Protein AF-A0A392RIJ4-F1 (afdb_monomer)

Secondary structure (DSSP, 8-state):
-HHHHHHHHHHHHHHHHHHHHTSHHHHHHHHHTT--HHHHHHHHHHHHHHHT-

Organism: NCBI:txid97028

pLDDT: mean 90.95, std 7.17, range [62.53, 96.31]

Mean predicted aligned error: 3.99 Å

Sequence (53 aa):
MATIVGEALLSASVKLLLQKTVSGEFVDFFRSMKLDVPLLEKLKITLLSLEAV

Solvent-accessible surface area (backbone atoms only — not comparable to full-atom values): 3055 Å² total; per-residue (Å²): 114,70,66,61,54,51,51,54,52,50,52,52,48,44,52,52,47,54,59,42,63,74,30,67,68,44,48,51,51,43,48,74,70,70,54,58,71,69,57,55,50,50,51,52,53,52,47,53,61,57,66,75,102

Structure (mmCIF, N/CA/C/O backbone):
data_AF-A0A392RIJ4-F1
#
_entry.id   AF-A0A392RIJ4-F1
#
loop_
_atom_site.group_PDB
_atom_site.id
_atom_site.type_symbol
_atom_site.label_atom_id
_atom_site.label_alt_id
_atom_site.label_comp_id
_atom_site.label_asym_id
_atom_site.label_entity_id
_atom_site.label_seq_id
_atom_site.pdbx_PDB_ins_code
_atom_site.Cartn_x
_atom_site.Cartn_y
_atom_site.Cartn_z
_atom_site.occupancy
_atom_site.B_iso_or_equiv
_atom_site.auth_seq_id
_atom_site.auth_comp_id
_atom_site.auth_asym_id
_atom_site.auth_atom_id
_atom_site.pdbx_PDB_model_num
ATOM 1 N N . MET A 1 1 ? 22.618 -2.915 -16.295 1.00 62.53 1 MET A N 1
ATOM 2 C CA . MET A 1 1 ? 22.086 -3.851 -15.275 1.00 62.53 1 MET A CA 1
ATOM 3 C C . MET A 1 1 ? 21.366 -3.137 -14.128 1.00 62.53 1 MET A C 1
ATOM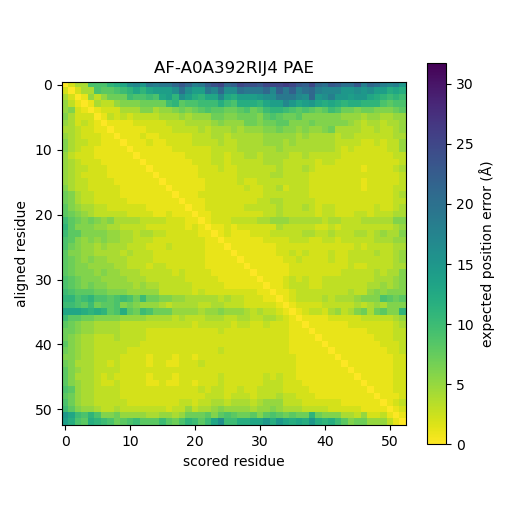 5 O O . MET A 1 1 ? 20.230 -3.492 -13.862 1.00 62.53 1 MET A O 1
ATOM 9 N N . ALA A 1 2 ? 21.961 -2.117 -13.488 1.00 66.31 2 ALA A N 1
ATOM 10 C CA . ALA A 1 2 ? 21.344 -1.412 -12.349 1.00 66.31 2 ALA A CA 1
ATOM 11 C C . ALA A 1 2 ? 19.975 -0.757 -12.652 1.00 66.31 2 ALA A C 1
ATOM 13 O O . ALA A 1 2 ? 19.098 -0.785 -11.798 1.00 66.31 2 ALA A O 1
ATOM 14 N N . THR A 1 3 ? 19.762 -0.246 -13.873 1.00 72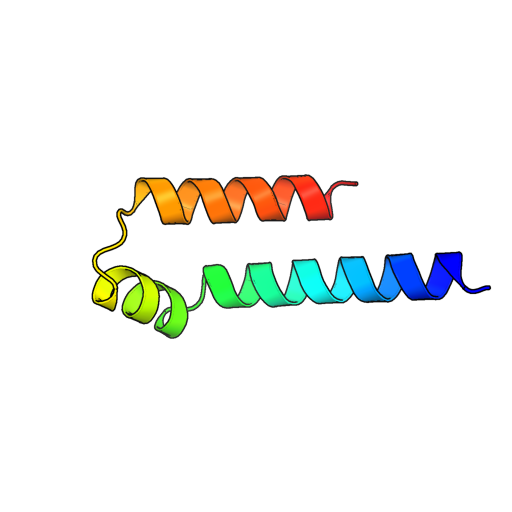.25 3 THR A N 1
ATOM 15 C CA . THR A 1 3 ? 18.474 0.354 -14.283 1.00 72.25 3 THR A CA 1
ATOM 16 C C . THR A 1 3 ? 17.316 -0.653 -14.267 1.00 72.25 3 THR A C 1
ATOM 18 O O . THR A 1 3 ? 16.233 -0.326 -13.808 1.00 72.25 3 THR A O 1
ATOM 21 N N . ILE A 1 4 ? 17.568 -1.907 -14.668 1.00 80.81 4 ILE A N 1
ATOM 22 C CA . ILE A 1 4 ? 16.544 -2.964 -14.737 1.00 80.81 4 ILE A CA 1
ATOM 23 C C . ILE A 1 4 ? 16.111 -3.379 -13.327 1.00 80.81 4 ILE A C 1
ATOM 25 O O . ILE A 1 4 ? 14.931 -3.584 -13.062 1.00 80.81 4 ILE A O 1
ATOM 29 N N . VAL A 1 5 ? 17.072 -3.474 -12.402 1.00 88.69 5 VAL A N 1
ATOM 30 C CA . VAL A 1 5 ? 16.787 -3.760 -10.990 1.00 88.69 5 VAL A CA 1
ATOM 31 C C . VAL A 1 5 ? 16.033 -2.599 -10.342 1.00 88.69 5 VAL A C 1
ATOM 33 O O . VAL A 1 5 ? 15.097 -2.843 -9.589 1.00 88.69 5 VAL A O 1
ATOM 36 N N . GLY A 1 6 ? 16.412 -1.354 -10.650 1.00 86.62 6 GLY A N 1
ATOM 37 C CA . GLY A 1 6 ? 15.732 -0.160 -10.148 1.00 86.62 6 GLY A CA 1
ATOM 38 C C . GLY A 1 6 ? 14.265 -0.101 -10.569 1.00 86.62 6 GLY A C 1
ATOM 39 O O . GLY A 1 6 ? 13.401 0.067 -9.714 1.00 86.62 6 GLY A O 1
ATOM 40 N N . GLU A 1 7 ? 13.975 -0.316 -11.852 1.00 87.38 7 GLU A N 1
ATOM 41 C CA . GLU A 1 7 ? 12.600 -0.318 -12.369 1.00 87.38 7 GLU A CA 1
ATOM 42 C C . GLU A 1 7 ? 11.766 -1.475 -11.815 1.00 87.38 7 GLU A C 1
ATOM 44 O O . GLU A 1 7 ? 10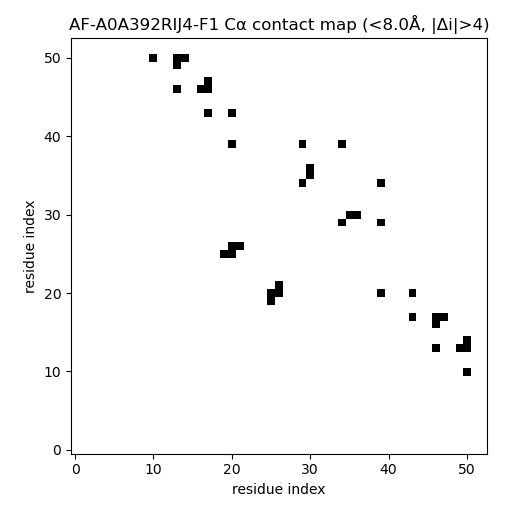.642 -1.264 -11.362 1.00 87.38 7 GLU A O 1
ATOM 49 N N . ALA A 1 8 ? 12.325 -2.687 -11.756 1.00 90.69 8 ALA A N 1
ATOM 50 C CA . ALA A 1 8 ? 11.627 -3.838 -11.186 1.00 90.69 8 ALA A CA 1
ATOM 51 C C . ALA A 1 8 ? 11.311 -3.644 -9.692 1.00 90.69 8 ALA A C 1
ATOM 53 O O . ALA A 1 8 ? 10.202 -3.943 -9.246 1.00 90.69 8 ALA A O 1
ATOM 54 N N . LEU A 1 9 ? 12.267 -3.113 -8.921 1.00 93.19 9 LEU A N 1
ATOM 55 C CA . LEU A 1 9 ? 12.074 -2.789 -7.508 1.00 93.19 9 LEU A CA 1
ATOM 56 C C . LEU A 1 9 ? 10.998 -1.710 -7.333 1.00 93.19 9 LEU A C 1
ATOM 58 O O . LEU A 1 9 ? 10.124 -1.852 -6.473 1.00 93.19 9 LEU A O 1
ATOM 62 N N . LEU A 1 10 ? 11.048 -0.648 -8.141 1.00 92.12 10 LEU A N 1
ATOM 63 C CA . LEU A 1 10 ? 10.084 0.446 -8.078 1.00 92.12 10 LEU A CA 1
ATOM 64 C C . LEU A 1 10 ? 8.672 -0.061 -8.395 1.00 92.12 10 LEU A C 1
ATOM 66 O O . LEU A 1 10 ? 7.764 0.133 -7.590 1.00 92.12 10 LEU A O 1
ATOM 70 N N . SER A 1 11 ? 8.502 -0.786 -9.503 1.00 92.12 11 SER A N 1
ATOM 71 C CA . SER A 1 11 ? 7.212 -1.342 -9.926 1.00 92.12 11 SER A CA 1
ATOM 72 C C . SER A 1 11 ? 6.630 -2.295 -8.875 1.00 92.12 11 SER A C 1
ATOM 74 O O . SER A 1 11 ? 5.469 -2.160 -8.480 1.00 92.12 11 SER A O 1
ATOM 76 N N . ALA A 1 12 ? 7.449 -3.196 -8.318 1.00 94.12 12 ALA A N 1
ATOM 77 C CA . ALA A 1 12 ? 7.026 -4.086 -7.236 1.00 94.12 12 ALA A CA 1
ATOM 78 C C . ALA A 1 12 ? 6.593 -3.313 -5.978 1.00 94.12 12 ALA A C 1
ATOM 80 O O . ALA A 1 12 ? 5.593 -3.661 -5.346 1.00 94.12 12 ALA A O 1
ATOM 81 N N . SER A 1 13 ? 7.314 -2.243 -5.636 1.00 94.75 13 SER A N 1
ATOM 82 C CA . SER A 1 13 ? 6.996 -1.391 -4.486 1.00 94.75 13 SER A CA 1
ATOM 83 C C . SER A 1 13 ? 5.673 -0.650 -4.685 1.00 94.75 13 SER A C 1
ATOM 85 O O . SER A 1 13 ? 4.824 -0.676 -3.795 1.00 94.75 13 SER A O 1
ATOM 87 N N . VAL A 1 14 ? 5.450 -0.048 -5.858 1.00 95.44 14 VAL A N 1
ATOM 88 C CA . VAL A 1 14 ? 4.192 0.644 -6.193 1.00 95.44 14 VAL A CA 1
ATOM 89 C C . VAL A 1 14 ? 3.019 -0.327 -6.155 1.00 95.44 14 VAL A C 1
ATOM 91 O O . VAL A 1 14 ? 1.998 -0.031 -5.535 1.00 95.44 14 VAL A O 1
ATOM 94 N N . LYS A 1 15 ? 3.185 -1.524 -6.724 1.00 94.44 15 LYS A N 1
ATOM 95 C CA . LYS A 1 15 ? 2.158 -2.569 -6.708 1.00 94.44 15 LYS A CA 1
ATOM 96 C C . LYS A 1 15 ? 1.788 -3.000 -5.294 1.00 94.44 15 LYS A C 1
ATOM 98 O O . LYS A 1 15 ? 0.608 -3.124 -4.968 1.00 94.44 15 LYS A O 1
ATOM 103 N N . LEU A 1 16 ? 2.792 -3.195 -4.440 1.00 95.75 16 LEU A N 1
ATOM 104 C CA . LEU A 1 16 ? 2.593 -3.549 -3.037 1.00 95.75 16 LEU A CA 1
ATOM 105 C C . LEU A 1 16 ? 1.860 -2.440 -2.272 1.00 95.75 16 LEU A C 1
ATOM 107 O O . LEU A 1 16 ? 0.949 -2.729 -1.495 1.00 95.75 16 LEU A O 1
ATOM 111 N N . LEU A 1 17 ? 2.231 -1.178 -2.504 1.00 95.12 17 LEU A N 1
ATOM 112 C CA . LEU A 1 17 ? 1.549 -0.027 -1.915 1.00 95.12 17 LEU A CA 1
ATOM 113 C C . LEU A 1 17 ? 0.094 0.048 -2.380 1.00 95.12 17 LEU A C 1
ATOM 115 O O . L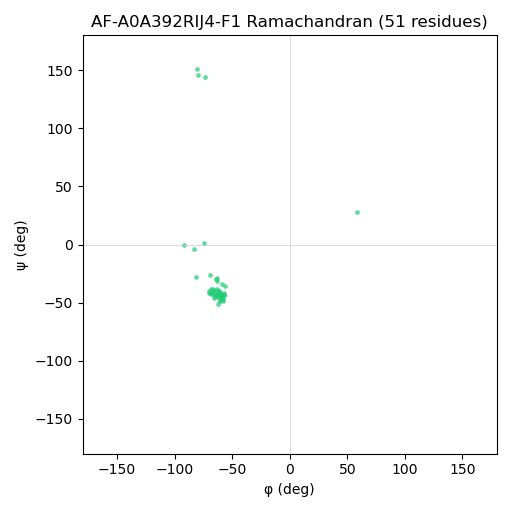EU A 1 17 ? -0.782 0.212 -1.540 1.00 95.12 17 LEU A O 1
ATOM 119 N N . LEU A 1 18 ? -0.184 -0.170 -3.668 1.00 95.00 18 LEU A N 1
ATOM 120 C CA . LEU A 1 18 ? -1.543 -0.169 -4.215 1.00 95.00 18 LEU A CA 1
ATOM 121 C C . LEU A 1 18 ? -2.446 -1.204 -3.527 1.00 95.00 18 LEU A C 1
ATOM 123 O O . LEU A 1 18 ? -3.564 -0.887 -3.123 1.00 95.00 18 LEU A O 1
ATOM 127 N N . GLN A 1 19 ? -1.937 -2.430 -3.361 1.00 95.25 19 GLN A N 1
ATOM 128 C CA . GLN A 1 19 ? -2.632 -3.520 -2.664 1.00 95.25 19 GLN A CA 1
ATOM 129 C C . GLN A 1 19 ? -2.901 -3.172 -1.198 1.00 95.25 19 GLN A C 1
ATOM 131 O O . GLN A 1 19 ? -3.982 -3.447 -0.680 1.00 95.25 19 GLN A O 1
ATOM 136 N N . LYS A 1 20 ? -1.937 -2.525 -0.532 1.00 95.25 20 LYS A N 1
ATOM 137 C CA . LYS A 1 20 ? -2.102 -2.054 0.845 1.00 95.25 20 LYS A CA 1
ATOM 138 C C . LYS A 1 20 ? -3.099 -0.911 0.953 1.00 95.25 20 LYS A C 1
ATOM 140 O O . LYS A 1 20 ? -3.917 -0.941 1.854 1.00 95.25 20 LYS A O 1
ATOM 145 N N . THR A 1 21 ? -3.089 0.063 0.049 1.00 93.62 21 THR A N 1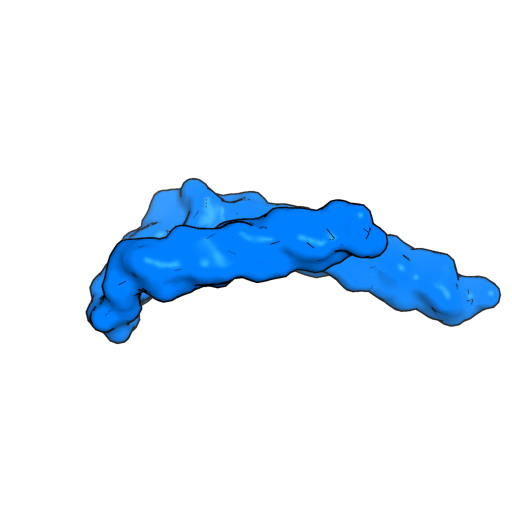
ATOM 146 C CA . THR A 1 21 ? -3.968 1.241 0.132 1.00 93.62 21 THR A CA 1
ATOM 147 C C . THR A 1 21 ? -5.453 0.887 0.038 1.00 93.62 21 THR A C 1
ATOM 149 O O . THR A 1 21 ? -6.284 1.591 0.605 1.00 93.62 21 THR A O 1
ATOM 152 N N . VAL A 1 22 ? -5.799 -0.206 -0.648 1.00 89.31 22 VAL A N 1
ATOM 153 C CA . VAL A 1 22 ? -7.181 -0.711 -0.730 1.00 89.31 22 VAL A CA 1
ATOM 154 C C . VAL A 1 22 ? -7.520 -1.743 0.352 1.00 89.31 22 VAL A C 1
ATOM 156 O O . VAL A 1 22 ? -8.648 -2.234 0.380 1.00 89.31 22 VAL A O 1
ATOM 159 N N . SER A 1 23 ? -6.573 -2.092 1.230 1.00 95.12 23 SER A N 1
ATOM 160 C CA . SER A 1 23 ? -6.827 -3.029 2.324 1.00 95.12 23 SER A CA 1
ATOM 161 C C . SER A 1 23 ? -7.672 -2.369 3.417 1.00 95.12 23 SER A C 1
ATOM 163 O O . SER A 1 23 ? -7.509 -1.187 3.719 1.00 95.12 23 SER A O 1
ATOM 165 N N . GLY A 1 24 ? -8.566 -3.144 4.041 1.00 93.25 24 GLY A N 1
ATOM 166 C CA . GLY A 1 24 ? -9.399 -2.646 5.141 1.00 93.25 24 GLY A CA 1
ATOM 167 C C . GLY A 1 24 ? -8.566 -2.091 6.301 1.00 93.25 24 GLY A C 1
ATOM 168 O O . GLY A 1 24 ? -8.831 -0.990 6.766 1.00 93.25 24 GLY A O 1
ATOM 169 N N . GLU A 1 25 ? -7.490 -2.790 6.678 1.00 94.88 25 GLU A N 1
ATOM 170 C CA . GLU A 1 25 ? -6.560 -2.359 7.733 1.00 94.88 25 GLU A CA 1
ATOM 171 C C . GLU A 1 25 ? -5.948 -0.983 7.442 1.00 94.88 25 GLU A C 1
ATOM 173 O O . GLU A 1 25 ? -5.876 -0.132 8.327 1.00 94.88 25 GLU A O 1
ATOM 178 N N . PHE A 1 26 ? -5.532 -0.736 6.197 1.00 94.19 26 PHE A N 1
ATOM 179 C CA . PHE A 1 26 ? -4.964 0.554 5.831 1.00 94.19 26 PHE A CA 1
ATOM 180 C C . PHE A 1 26 ? -6.021 1.654 5.830 1.00 94.19 26 PHE A C 1
ATOM 182 O O . PHE A 1 26 ? -5.753 2.744 6.323 1.00 94.19 26 PHE A O 1
ATOM 189 N N . VAL A 1 27 ? -7.221 1.383 5.309 1.00 92.44 27 VAL A N 1
ATOM 190 C CA . VAL A 1 27 ? -8.343 2.337 5.324 1.00 92.44 27 VAL A CA 1
ATOM 191 C C . VAL A 1 27 ? -8.710 2.715 6.762 1.00 92.44 27 VAL A C 1
ATOM 193 O O . VAL A 1 27 ? -8.911 3.894 7.062 1.00 92.44 27 VAL A O 1
ATOM 196 N N . ASP A 1 28 ? -8.752 1.733 7.660 1.00 93.88 28 ASP A N 1
ATOM 197 C CA . ASP A 1 28 ? -9.055 1.939 9.075 1.00 93.88 28 ASP A CA 1
ATOM 198 C C . ASP A 1 28 ? -7.933 2.702 9.788 1.00 93.88 28 ASP A C 1
ATOM 200 O O . ASP A 1 28 ? -8.209 3.655 10.521 1.00 93.88 28 ASP A O 1
ATOM 204 N N . PHE A 1 29 ? -6.668 2.372 9.510 1.00 93.62 29 PHE A N 1
ATOM 205 C CA . PHE A 1 29 ? -5.509 3.134 9.979 1.00 93.62 29 PHE A CA 1
ATOM 206 C C . PHE A 1 29 ? -5.570 4.592 9.508 1.00 93.62 29 PHE A C 1
ATOM 208 O O . PHE A 1 29 ? -5.465 5.516 10.316 1.00 93.62 29 PHE A O 1
ATOM 215 N N . PHE A 1 30 ? -5.821 4.814 8.220 1.00 93.69 30 PHE A N 1
ATOM 216 C CA . PHE A 1 30 ? -5.914 6.140 7.617 1.00 93.69 30 PHE A CA 1
ATOM 217 C C . PHE A 1 30 ? -7.020 6.980 8.272 1.00 93.69 30 PHE A C 1
ATOM 219 O O . PHE A 1 30 ? -6.805 8.139 8.633 1.00 93.69 30 PHE A O 1
ATOM 226 N N . ARG A 1 31 ? -8.187 6.370 8.525 1.00 90.25 31 ARG A N 1
ATOM 227 C CA . ARG A 1 31 ? -9.297 7.005 9.248 1.00 90.25 31 ARG A CA 1
ATOM 228 C C . ARG A 1 31 ? -8.955 7.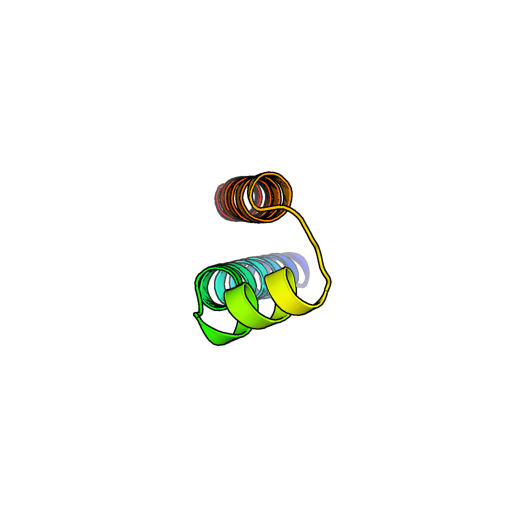268 10.719 1.00 90.25 31 ARG A C 1
ATOM 230 O O . ARG A 1 31 ? -9.329 8.317 11.241 1.00 90.25 31 ARG A O 1
ATOM 237 N N . SER A 1 32 ? -8.230 6.365 11.385 1.00 94.75 32 SER A N 1
ATOM 238 C CA . SER A 1 32 ? -7.786 6.542 12.780 1.00 94.75 32 SER A CA 1
ATOM 239 C C . SER A 1 32 ? -6.831 7.728 12.949 1.00 94.75 32 SER A C 1
ATOM 241 O O . SER A 1 32 ? -6.882 8.429 13.960 1.00 94.75 32 SER A O 1
ATOM 243 N N . MET A 1 33 ? -6.040 8.024 11.913 1.00 93.75 33 MET A N 1
ATOM 244 C CA . MET A 1 33 ? -5.200 9.221 11.832 1.00 93.75 33 MET A CA 1
ATOM 245 C C . MET A 1 33 ? -5.994 10.510 11.558 1.00 93.75 33 MET A C 1
ATOM 247 O O . MET A 1 33 ? -5.395 11.578 11.457 1.00 93.75 33 MET A O 1
ATOM 251 N N . LYS A 1 34 ? -7.330 10.436 11.458 1.00 93.62 34 LYS A N 1
ATOM 252 C CA . LYS A 1 34 ? -8.230 11.549 11.109 1.00 93.62 34 LYS A CA 1
ATOM 253 C C . LYS A 1 34 ? -7.918 12.183 9.749 1.00 93.62 34 LYS A C 1
ATOM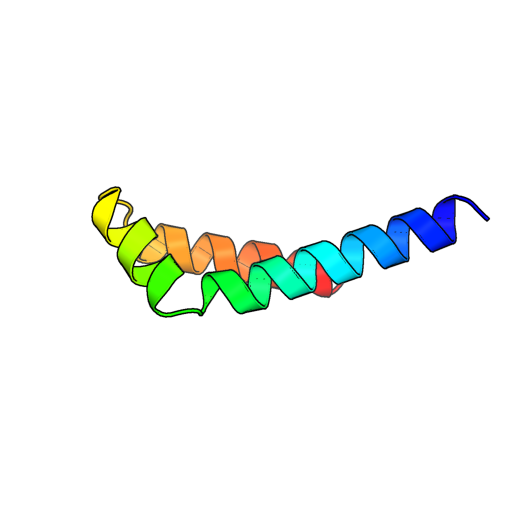 255 O O . LYS A 1 34 ? -8.185 13.366 9.548 1.00 93.62 34 LYS A O 1
ATOM 260 N N . LEU A 1 35 ? -7.360 11.405 8.824 1.00 92.50 35 LEU A N 1
ATOM 261 C CA . LEU A 1 35 ? -7.168 11.837 7.445 1.00 92.50 35 LEU A CA 1
ATOM 262 C C . LEU A 1 35 ? -8.485 11.712 6.674 1.00 92.50 35 LEU A C 1
ATOM 264 O O . LEU A 1 35 ? -9.300 10.821 6.930 1.00 92.50 35 LEU A O 1
ATOM 268 N N . ASP A 1 36 ? -8.709 12.626 5.740 1.00 90.12 36 ASP A N 1
ATOM 269 C CA . ASP A 1 36 ? -9.945 12.704 4.975 1.00 90.12 36 ASP A CA 1
ATOM 270 C C . ASP A 1 36 ? -9.982 11.691 3.814 1.00 90.12 36 ASP A C 1
ATOM 272 O O . ASP A 1 36 ? -8.959 11.296 3.253 1.00 90.12 36 ASP A O 1
ATOM 276 N N . VAL A 1 37 ? -11.189 11.250 3.446 1.00 89.00 37 VAL A N 1
ATOM 277 C CA . VAL A 1 37 ? -11.406 10.308 2.330 1.00 89.00 37 VAL A CA 1
ATOM 278 C C . VAL A 1 37 ? -10.846 10.835 0.995 1.00 89.00 37 VAL A C 1
ATOM 280 O O . VAL A 1 37 ? -10.201 10.048 0.297 1.00 89.00 37 VAL A O 1
ATOM 283 N N . PRO A 1 38 ? -11.001 12.130 0.641 1.00 93.75 38 PRO A N 1
ATOM 284 C CA . PRO A 1 38 ? -10.374 12.691 -0.557 1.00 93.75 38 PRO A CA 1
ATOM 285 C C . PRO A 1 38 ? -8.850 12.524 -0.598 1.00 93.75 38 PRO A C 1
ATOM 287 O O . PRO A 1 38 ? -8.288 12.276 -1.667 1.00 93.75 38 PRO A O 1
ATOM 290 N N . LEU A 1 39 ? -8.157 12.606 0.542 1.00 94.31 39 LEU A N 1
ATOM 291 C CA . LEU A 1 39 ? -6.714 12.371 0.603 1.00 94.31 39 LEU A CA 1
ATOM 292 C C . LEU A 1 39 ? -6.349 10.915 0.288 1.00 94.31 39 LEU A C 1
ATOM 294 O O . LEU A 1 39 ? -5.377 10.670 -0.431 1.00 94.31 39 LEU A O 1
ATOM 298 N N . LEU A 1 40 ? -7.134 9.953 0.777 1.00 93.50 40 LEU A N 1
ATOM 299 C CA . LEU A 1 40 ? -6.945 8.535 0.457 1.00 93.50 40 LEU A CA 1
ATOM 300 C C . LEU A 1 40 ? -7.171 8.259 -1.037 1.00 93.50 40 LEU A C 1
ATOM 302 O O . LEU A 1 40 ? -6.416 7.515 -1.666 1.00 93.50 40 LEU A O 1
ATOM 306 N N . GLU A 1 41 ? -8.183 8.896 -1.623 1.00 94.00 41 GLU A N 1
ATOM 307 C CA . GLU A 1 41 ? -8.472 8.809 -3.053 1.00 94.00 41 GLU A CA 1
ATOM 308 C C . GLU A 1 41 ? -7.342 9.417 -3.895 1.00 94.00 41 GLU A C 1
ATOM 310 O O . GLU A 1 41 ? -6.856 8.787 -4.838 1.00 94.00 41 GLU A O 1
ATOM 315 N N . LYS A 1 42 ? -6.832 10.589 -3.497 1.00 96.00 42 LYS A N 1
ATOM 316 C CA . LYS A 1 42 ? -5.677 11.232 -4.138 1.00 96.00 42 LYS A CA 1
ATOM 317 C C . LYS A 1 42 ? -4.424 10.361 -4.071 1.00 96.00 42 LYS A C 1
ATOM 319 O O . LYS A 1 42 ? -3.695 10.271 -5.061 1.00 96.00 42 LYS A O 1
ATOM 324 N N . LEU A 1 43 ? -4.173 9.706 -2.938 1.00 95.19 43 LEU A N 1
ATOM 325 C CA . LEU A 1 43 ? -3.064 8.762 -2.792 1.00 95.19 43 LEU A CA 1
ATOM 326 C C . LEU A 1 43 ? -3.208 7.591 -3.773 1.00 95.19 43 LEU A C 1
ATOM 328 O O . LEU A 1 43 ? -2.262 7.284 -4.495 1.00 95.19 43 LEU A O 1
ATOM 332 N N . LYS A 1 44 ? -4.399 6.985 -3.857 1.00 94.75 44 LYS A N 1
ATOM 333 C CA . LYS A 1 44 ? -4.675 5.887 -4.796 1.00 94.75 44 LYS A CA 1
ATOM 334 C C . LYS A 1 44 ? -4.452 6.309 -6.251 1.00 94.75 44 LYS A C 1
ATOM 336 O O . LYS A 1 44 ? -3.787 5.587 -6.987 1.00 94.75 44 LYS A O 1
ATOM 341 N N . ILE A 1 45 ? -4.955 7.478 -6.650 1.00 96.31 45 ILE A N 1
ATOM 342 C CA . ILE A 1 45 ? -4.751 8.031 -8.001 1.00 96.31 45 ILE A CA 1
ATOM 343 C C . ILE A 1 45 ? -3.261 8.252 -8.276 1.00 96.31 45 ILE A C 1
ATOM 345 O O . ILE A 1 45 ? -2.770 7.880 -9.335 1.00 96.31 45 ILE A O 1
ATOM 349 N N . THR A 1 46 ? -2.525 8.807 -7.313 1.00 95.75 46 THR A N 1
ATOM 350 C CA . THR A 1 46 ? -1.085 9.071 -7.461 1.00 95.75 46 THR A CA 1
ATOM 351 C C . THR A 1 46 ? -0.293 7.780 -7.675 1.00 95.75 46 THR A C 1
ATOM 353 O O . THR A 1 46 ? 0.570 7.731 -8.547 1.00 95.75 46 THR A O 1
ATOM 356 N N . LEU A 1 47 ? -0.600 6.721 -6.918 1.00 95.25 47 LEU A N 1
ATOM 357 C CA . LEU A 1 47 ? 0.059 5.422 -7.068 1.00 95.25 47 LEU A CA 1
ATOM 358 C C . LEU A 1 47 ? -0.300 4.734 -8.394 1.00 95.25 47 LEU A C 1
ATOM 360 O O . LEU A 1 47 ? 0.584 4.163 -9.024 1.00 95.25 47 LEU A O 1
ATOM 364 N N . LEU A 1 48 ? -1.556 4.832 -8.848 1.00 94.81 48 LEU A N 1
ATOM 365 C CA . LEU A 1 48 ? -1.968 4.331 -10.167 1.00 94.81 48 LEU A CA 1
ATOM 366 C C . LEU A 1 48 ? -1.221 5.039 -11.304 1.00 94.81 48 LEU A C 1
ATOM 368 O O . LEU A 1 48 ? -0.758 4.384 -12.233 1.00 94.81 48 LEU A O 1
ATOM 372 N N . SER A 1 49 ? -1.057 6.361 -11.218 1.00 93.75 49 SER A N 1
ATOM 373 C CA . SER A 1 49 ? -0.291 7.127 -12.208 1.00 93.75 49 SER A CA 1
ATOM 374 C C . SER A 1 49 ? 1.188 6.741 -12.243 1.00 93.75 49 SER A C 1
ATOM 376 O O . SER A 1 49 ? 1.812 6.848 -13.292 1.00 93.75 49 SER A O 1
ATOM 378 N N . LEU A 1 50 ? 1.748 6.292 -11.114 1.00 91.44 50 LEU A N 1
ATOM 379 C CA . LEU A 1 50 ? 3.132 5.827 -11.026 1.00 91.44 50 LEU A CA 1
ATOM 380 C C .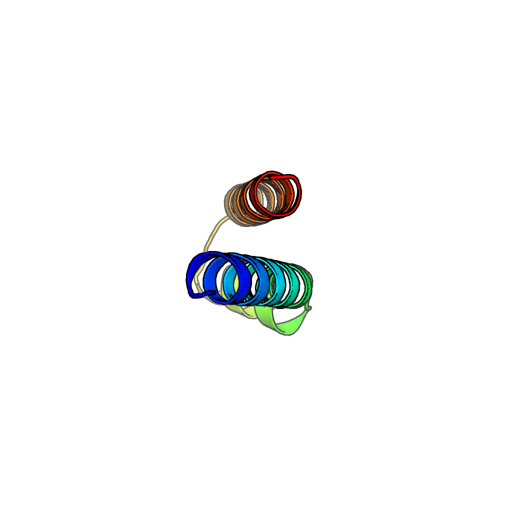 LEU A 1 50 ? 3.303 4.372 -11.502 1.00 91.44 50 LEU A C 1
ATOM 382 O O . LEU A 1 50 ? 4.377 4.034 -11.977 1.00 91.44 50 LEU A O 1
ATOM 386 N N . GLU A 1 51 ? 2.272 3.520 -11.404 1.00 89.00 51 GLU A N 1
ATOM 387 C CA . GLU A 1 51 ? 2.283 2.164 -11.995 1.00 89.00 51 GLU A CA 1
ATOM 388 C C . GLU A 1 51 ? 2.241 2.209 -13.534 1.00 89.00 51 GLU A C 1
ATOM 390 O O . GLU A 1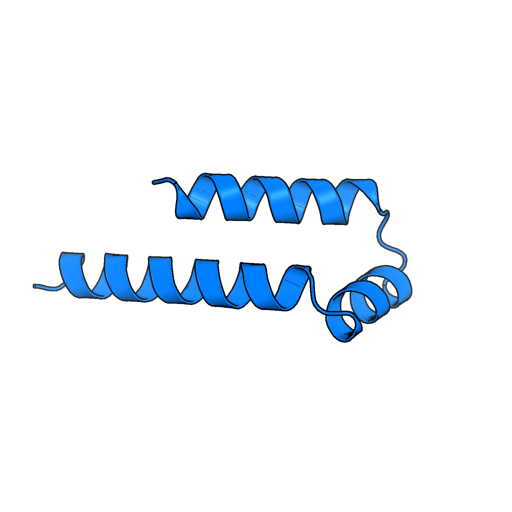 51 ? 2.694 1.277 -14.190 1.00 89.00 51 GLU A O 1
ATOM 395 N N . ALA A 1 52 ? 1.689 3.282 -14.110 1.00 82.12 52 ALA A N 1
ATOM 396 C CA . ALA A 1 52 ? 1.520 3.454 -15.554 1.00 82.12 52 ALA A CA 1
ATOM 397 C C . ALA A 1 52 ? 2.762 3.993 -16.297 1.00 82.12 52 ALA A C 1
ATOM 399 O O . ALA A 1 52 ? 2.703 4.143 -17.520 1.00 82.12 52 ALA A O 1
ATOM 400 N N . VAL A 1 53 ? 3.839 4.319 -15.571 1.00 74.44 53 VAL A N 1
ATOM 401 C CA . VAL A 1 53 ? 5.118 4.837 -16.094 1.00 74.44 53 VAL A CA 1
ATOM 402 C C . VAL A 1 53 ? 6.160 3.732 -16.188 1.00 74.44 53 VAL A C 1
ATOM 404 O O . VAL A 1 53 ? 6.189 2.865 -15.287 1.00 74.44 53 VAL A O 1
#

Radius of gyration: 13.15 Å; Cα contacts (8 Å, |Δi|>4): 20; chains: 1; bounding box: 34×17×29 Å

Foldseek 3Di:
DVVVVVVVVQLVVLVVVLVQLPDPVNVVVCVVVVHDPVVSVVVNVVSVVSNVD